Protein AF-A0A2V8RVW4-F1 (afdb_monomer_lite)

Foldseek 3Di:
DDDDDDDDDDDPPPPDDDDDDFAQDDLVNLVVDAAQKKWKKWWAAPPAIKIAIWHFHGDDDFKTKTFTQPDMDSDRPDCSNVRTDPVDIDMDGSVVSSVQSWQDDNRGMHTRDMD

Radius of gyration: 19.41 Å; chains: 1; bounding box: 56×48×48 Å

Structure (mmCIF, N/CA/C/O backbone):
data_AF-A0A2V8RVW4-F1
#
_entry.id   AF-A0A2V8RVW4-F1
#
loop_
_atom_site.group_PDB
_atom_site.id
_atom_site.type_symbol
_atom_site.label_atom_id
_atom_site.label_alt_id
_atom_site.label_comp_id
_atom_site.label_asym_id
_atom_site.label_entity_id
_atom_site.label_seq_id
_atom_site.pdbx_PDB_ins_code
_atom_site.Cartn_x
_atom_site.Cartn_y
_atom_site.Cartn_z
_atom_site.occupancy
_atom_site.B_iso_or_equiv
_atom_site.auth_seq_id
_atom_site.auth_comp_id
_atom_site.auth_asym_id
_atom_site.auth_atom_id
_atom_site.pdbx_PDB_model_num
ATOM 1 N N . MET A 1 1 ? -42.499 -38.442 -30.583 1.00 36.28 1 MET A N 1
ATOM 2 C CA . MET A 1 1 ? -41.194 -38.837 -31.158 1.00 36.28 1 MET A CA 1
ATOM 3 C C . MET A 1 1 ? -40.256 -37.651 -31.054 1.00 36.28 1 MET A C 1
ATOM 5 O O . MET A 1 1 ? -40.577 -36.583 -31.553 1.00 36.28 1 MET A O 1
ATOM 9 N N . SER A 1 2 ? -39.183 -37.835 -30.288 1.00 42.34 2 SER A N 1
ATOM 10 C CA . SER A 1 2 ? -38.279 -36.795 -29.797 1.00 42.34 2 SER A CA 1
ATOM 11 C C . SER A 1 2 ? -37.217 -36.456 -30.845 1.00 42.34 2 SER A C 1
ATOM 13 O O . SER A 1 2 ? -36.489 -37.349 -31.281 1.00 42.34 2 SER A O 1
ATOM 15 N N . TYR A 1 3 ? -37.132 -35.189 -31.260 1.00 41.59 3 TYR A N 1
ATOM 16 C CA . TYR A 1 3 ? -36.134 -34.712 -32.217 1.00 41.59 3 TYR A CA 1
ATOM 17 C C . TYR A 1 3 ? -35.095 -33.812 -31.536 1.00 41.59 3 TYR A C 1
ATOM 19 O O . TYR A 1 3 ? -35.365 -32.676 -31.175 1.00 41.59 3 TYR A O 1
ATOM 27 N N . LYS A 1 4 ? -33.885 -34.376 -31.468 1.00 42.53 4 LYS A N 1
ATOM 28 C CA . LYS A 1 4 ? -32.573 -33.751 -31.705 1.00 42.53 4 LYS A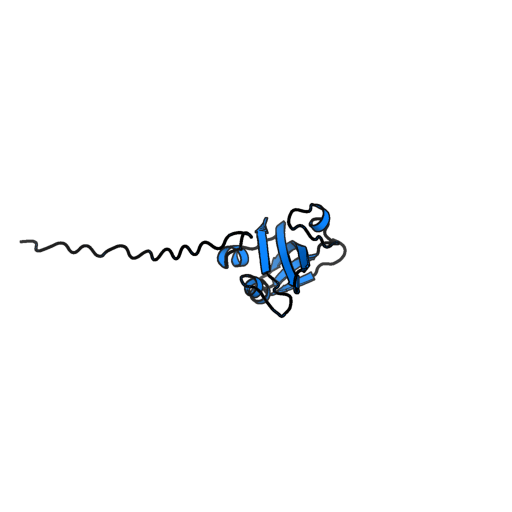 CA 1
ATOM 29 C C . LYS A 1 4 ? -32.021 -32.715 -30.707 1.00 42.53 4 LYS A C 1
ATOM 31 O O . LYS A 1 4 ? -32.326 -31.533 -30.711 1.00 42.53 4 LYS A O 1
ATOM 36 N N . ARG A 1 5 ? -31.046 -33.250 -29.965 1.00 52.84 5 ARG A N 1
ATOM 37 C CA . ARG A 1 5 ? -29.844 -32.660 -29.355 1.00 52.84 5 ARG A CA 1
ATOM 38 C C . ARG A 1 5 ? -29.229 -31.486 -30.144 1.00 52.84 5 ARG A C 1
ATOM 40 O O . ARG A 1 5 ? -28.851 -31.677 -31.294 1.00 52.84 5 ARG A O 1
ATOM 47 N N . TYR A 1 6 ? -28.979 -30.377 -29.447 1.00 51.78 6 TYR A N 1
ATOM 48 C CA . TYR A 1 6 ? -27.931 -29.378 -29.720 1.00 51.78 6 TYR A CA 1
ATOM 49 C C . TYR A 1 6 ? -27.451 -28.888 -28.337 1.00 51.78 6 TYR A C 1
ATOM 51 O O . TYR A 1 6 ? -28.177 -28.183 -27.651 1.00 51.78 6 TYR A O 1
ATOM 59 N N . PHE A 1 7 ? -26.438 -29.493 -27.707 1.00 49.06 7 PHE A N 1
ATOM 60 C CA . PHE A 1 7 ? -25.018 -29.122 -27.815 1.00 49.06 7 PHE A CA 1
ATOM 61 C C . PHE A 1 7 ? -24.814 -27.605 -27.967 1.00 49.06 7 PHE A C 1
ATOM 63 O O . PHE A 1 7 ? -24.500 -27.133 -29.055 1.00 49.06 7 PHE A O 1
ATOM 70 N N . LEU A 1 8 ? -25.023 -26.838 -26.889 1.00 46.28 8 LEU A N 1
ATOM 71 C CA . LEU A 1 8 ? -24.504 -25.472 -26.814 1.00 46.28 8 LEU A CA 1
ATOM 72 C C . LEU A 1 8 ? -23.161 -25.511 -26.087 1.00 46.28 8 LEU A C 1
ATOM 74 O O . LEU A 1 8 ? -23.073 -25.861 -24.911 1.00 46.28 8 LEU A O 1
ATOM 78 N N . LEU A 1 9 ? -22.125 -25.237 -26.873 1.00 50.25 9 LEU A N 1
ATOM 79 C CA . LEU A 1 9 ? -20.725 -25.253 -26.502 1.00 50.25 9 LEU A CA 1
ATOM 80 C C . LEU A 1 9 ? -20.41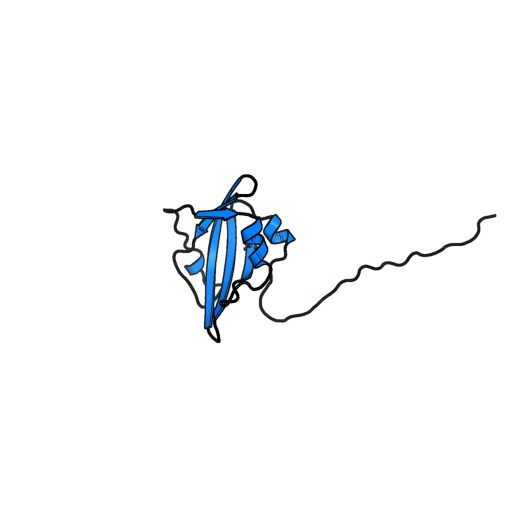5 -24.273 -25.366 1.00 50.25 9 LEU A C 1
ATOM 82 O O . LEU A 1 9 ? -20.816 -23.112 -25.391 1.00 50.25 9 LEU A O 1
ATOM 86 N N . PHE A 1 10 ? -19.593 -24.773 -24.445 1.00 46.16 10 PHE A N 1
ATOM 87 C CA . PHE A 1 10 ? -18.635 -24.023 -23.642 1.00 46.16 10 PHE A CA 1
ATOM 88 C C . PHE A 1 10 ? -17.992 -22.886 -24.449 1.00 46.16 10 PHE A C 1
ATOM 90 O O . PHE A 1 10 ? -17.323 -23.140 -25.450 1.00 46.16 10 PHE A O 1
ATOM 97 N N . LEU A 1 11 ? -18.118 -21.652 -23.965 1.00 47.22 11 LEU A N 1
ATOM 98 C CA . LEU A 1 11 ? -17.261 -20.546 -24.384 1.00 47.22 11 LEU A CA 1
ATOM 99 C C . LEU A 1 11 ? -16.686 -19.854 -23.144 1.00 47.22 11 LEU A C 1
ATOM 101 O O . LEU A 1 11 ? -16.955 -18.690 -22.862 1.00 47.22 11 LEU A O 1
ATOM 105 N N . THR A 1 12 ? -15.899 -20.600 -22.369 1.00 53.41 12 THR A N 1
ATOM 106 C CA . THR A 1 12 ? -15.008 -20.024 -21.360 1.00 53.41 12 THR A CA 1
ATOM 107 C C . THR A 1 12 ? -13.802 -19.465 -22.105 1.00 53.41 12 THR A C 1
ATOM 109 O O . THR A 1 12 ? -12.841 -20.177 -22.388 1.00 53.41 12 THR A O 1
ATOM 112 N N . ILE A 1 13 ? -13.874 -18.193 -22.495 1.00 52.00 13 ILE A N 1
ATOM 113 C CA . ILE A 1 13 ? -12.712 -17.462 -23.001 1.00 52.00 13 ILE A CA 1
ATOM 114 C C . ILE A 1 13 ? -11.798 -17.212 -21.799 1.00 52.00 13 ILE A C 1
ATOM 116 O O . ILE A 1 13 ? -11.948 -16.246 -21.056 1.00 52.00 13 ILE A O 1
ATOM 120 N N . VAL A 1 14 ? -10.878 -18.146 -21.575 1.00 46.66 14 VAL A N 1
ATOM 121 C CA . VAL A 1 14 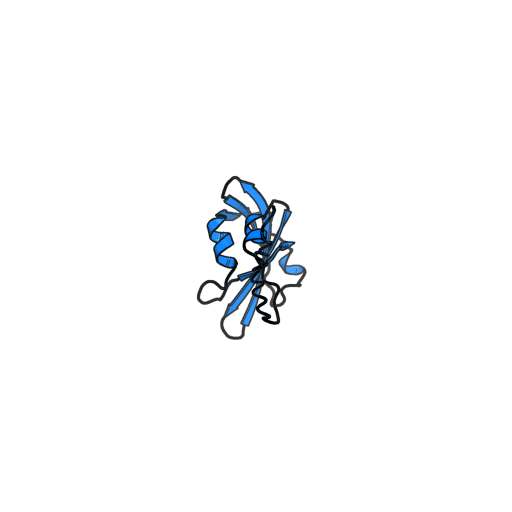? -9.736 -17.965 -20.685 1.00 46.66 14 VAL A CA 1
ATOM 122 C C . VAL A 1 14 ? -8.701 -17.173 -21.479 1.00 46.66 14 VAL A C 1
ATOM 124 O O . VAL A 1 14 ? -7.930 -17.735 -22.253 1.00 46.66 14 VAL A O 1
ATOM 127 N N . LEU A 1 15 ? -8.717 -15.848 -21.331 1.00 47.97 15 LEU A N 1
ATOM 128 C CA . LEU A 1 15 ? -7.608 -15.002 -21.767 1.00 47.97 15 LEU A CA 1
ATOM 129 C C . LEU A 1 15 ? -6.462 -15.186 -20.771 1.00 47.97 15 LEU A C 1
ATOM 131 O O . LEU A 1 15 ? -6.321 -14.437 -19.809 1.00 47.97 15 LEU A O 1
ATOM 135 N N . PHE A 1 16 ? -5.666 -16.228 -20.994 1.00 47.84 16 PHE A N 1
ATOM 136 C CA . PHE A 1 16 ? -4.344 -16.358 -20.398 1.00 47.84 16 PHE A CA 1
ATOM 137 C C . PHE A 1 16 ? -3.398 -15.462 -21.202 1.00 47.84 16 PHE A C 1
ATOM 139 O O . PHE A 1 16 ? -2.989 -15.804 -22.310 1.00 47.84 16 PHE A O 1
ATOM 146 N N . VAL A 1 17 ? -3.096 -14.281 -20.665 1.00 47.16 17 VAL A N 1
ATOM 147 C CA . VAL A 1 17 ? -1.961 -13.476 -21.122 1.00 47.16 17 VAL A CA 1
ATOM 148 C C . VAL A 1 17 ? -0.838 -13.715 -20.126 1.00 47.16 17 VAL A C 1
ATOM 150 O O . VAL A 1 17 ? -0.850 -13.187 -19.016 1.00 47.16 17 VAL A O 1
ATOM 153 N N . GLU A 1 18 ? 0.117 -14.551 -20.518 1.00 52.56 18 GLU A N 1
ATOM 154 C CA . GLU A 1 18 ? 1.392 -14.676 -19.825 1.00 52.56 18 GLU A CA 1
ATOM 155 C C . GLU A 1 18 ? 2.189 -13.380 -20.013 1.00 52.56 18 GLU A C 1
ATOM 157 O O . GLU A 1 18 ? 2.675 -13.075 -21.102 1.00 52.56 18 GLU A O 1
ATOM 162 N N . ALA A 1 19 ? 2.342 -12.617 -18.934 1.00 43.25 19 ALA A N 1
ATOM 163 C CA . ALA A 1 19 ? 3.408 -11.637 -18.804 1.00 43.25 19 ALA A CA 1
ATOM 164 C C . ALA A 1 19 ? 4.272 -12.056 -17.612 1.00 43.25 19 ALA A C 1
ATOM 166 O O . ALA A 1 19 ? 3.859 -11.975 -16.456 1.00 43.25 19 ALA A O 1
ATOM 167 N N . CYS A 1 20 ? 5.469 -12.553 -17.909 1.00 43.50 20 CYS A N 1
ATOM 168 C CA . CYS A 1 20 ? 6.486 -12.864 -16.917 1.00 43.50 20 CYS A CA 1
ATOM 169 C C . CYS A 1 20 ? 6.748 -11.663 -15.993 1.00 43.50 20 CYS A C 1
ATOM 171 O O . CYS A 1 20 ? 7.082 -10.573 -16.457 1.00 43.50 20 CYS A O 1
ATOM 173 N N . GLY A 1 21 ? 6.707 -11.922 -14.684 1.00 44.91 21 GLY A N 1
ATOM 174 C CA . GLY A 1 21 ? 7.587 -11.258 -13.725 1.00 44.91 21 GLY A CA 1
ATOM 175 C C . GLY A 1 21 ? 7.025 -10.036 -13.012 1.00 44.91 21 GLY A C 1
ATOM 176 O O . GLY A 1 21 ? 7.607 -8.963 -13.116 1.00 44.91 21 GLY A O 1
ATOM 177 N N . ILE A 1 22 ? 5.918 -10.212 -12.289 1.00 54.25 22 ILE A N 1
ATOM 178 C CA . ILE A 1 22 ? 5.577 -9.638 -10.970 1.00 54.25 22 ILE A CA 1
ATOM 179 C C . ILE A 1 22 ? 4.122 -10.039 -10.737 1.00 54.25 22 ILE A C 1
ATOM 181 O O . ILE A 1 22 ? 3.280 -9.728 -11.578 1.00 54.25 22 ILE A O 1
ATOM 185 N N . ASN A 1 23 ? 3.833 -10.778 -9.656 1.00 60.75 23 ASN A N 1
ATOM 186 C CA . ASN A 1 23 ? 2.451 -11.148 -9.336 1.00 60.75 23 ASN A CA 1
ATOM 187 C C . ASN A 1 23 ? 1.611 -9.868 -9.389 1.00 60.75 23 ASN A C 1
ATOM 189 O O . ASN A 1 23 ? 1.977 -8.849 -8.806 1.00 60.75 23 ASN A O 1
ATOM 193 N N . SER A 1 24 ? 0.554 -9.881 -10.185 1.00 69.56 24 SER A N 1
ATOM 194 C CA . SER A 1 24 ? -0.385 -8.774 -10.241 1.00 69.56 24 SER A CA 1
ATOM 195 C C . SER A 1 24 ? -1.625 -9.183 -9.486 1.00 69.56 24 SER A C 1
ATOM 197 O O . SER A 1 24 ? -2.214 -10.214 -9.804 1.00 69.56 24 SER A O 1
ATOM 199 N N . VAL A 1 25 ? -2.010 -8.365 -8.518 1.00 86.25 25 VAL A N 1
ATOM 200 C CA . VAL A 1 25 ? -3.242 -8.555 -7.761 1.00 86.25 25 VAL A CA 1
ATOM 201 C C . VAL A 1 25 ? -4.431 -8.257 -8.670 1.00 86.25 25 VAL A C 1
ATOM 203 O O . VAL A 1 25 ? -4.430 -7.264 -9.401 1.00 86.25 25 VAL A O 1
ATOM 206 N N . THR A 1 26 ? -5.431 -9.128 -8.646 1.00 88.75 26 THR A N 1
ATOM 207 C CA . THR A 1 26 ? -6.677 -8.968 -9.400 1.00 88.75 26 THR A CA 1
ATOM 208 C C . THR A 1 26 ? -7.596 -7.934 -8.748 1.00 88.75 26 THR A C 1
ATOM 210 O O . THR A 1 26 ? -7.550 -7.712 -7.536 1.00 88.75 26 THR A O 1
ATOM 213 N N . LYS A 1 27 ? -8.516 -7.346 -9.523 1.00 89.00 27 LYS A N 1
ATOM 214 C CA . LYS A 1 27 ? -9.590 -6.510 -8.966 1.00 89.00 27 LYS A CA 1
ATOM 215 C C . LYS A 1 27 ? -10.343 -7.178 -7.813 1.00 89.00 27 LYS A C 1
ATOM 217 O O . LYS A 1 27 ? -10.590 -6.532 -6.802 1.00 89.00 27 LYS A O 1
ATOM 222 N N . ALA A 1 28 ? -10.677 -8.462 -7.950 1.00 88.62 28 ALA A N 1
ATOM 223 C CA . ALA A 1 28 ? -11.418 -9.206 -6.932 1.00 88.62 28 ALA A CA 1
ATOM 224 C C . ALA A 1 28 ? -10.640 -9.301 -5.609 1.00 88.62 28 ALA A C 1
ATOM 226 O O . ALA A 1 28 ? -11.220 -9.151 -4.535 1.00 88.62 28 ALA A O 1
ATOM 227 N N . GLU A 1 29 ? -9.321 -9.495 -5.675 1.00 91.88 29 GLU A N 1
ATOM 228 C CA . GLU A 1 29 ? -8.464 -9.491 -4.488 1.00 91.88 29 GLU A CA 1
ATOM 229 C C . GLU A 1 29 ? -8.427 -8.105 -3.827 1.00 91.88 29 GLU A C 1
ATOM 231 O O . GLU A 1 29 ? -8.577 -8.017 -2.607 1.00 91.88 29 GLU A O 1
ATOM 236 N N . LEU A 1 30 ? -8.335 -7.023 -4.611 1.00 91.69 30 LEU A N 1
ATOM 237 C CA . LEU A 1 30 ? -8.402 -5.646 -4.097 1.00 91.69 30 LEU A CA 1
ATOM 238 C C . LEU A 1 30 ? -9.759 -5.326 -3.452 1.00 91.69 30 LEU A C 1
ATOM 240 O O . LEU A 1 30 ? -9.813 -4.681 -2.407 1.00 91.69 30 LEU A O 1
ATOM 244 N N . GLU A 1 31 ? -10.861 -5.789 -4.045 1.00 92.62 31 GLU A N 1
ATOM 245 C CA . GLU A 1 31 ? -12.211 -5.640 -3.484 1.00 92.62 31 GLU A CA 1
ATOM 246 C C . GLU A 1 31 ? -12.387 -6.428 -2.177 1.00 92.62 31 GLU A C 1
ATOM 248 O O . GLU A 1 31 ? -13.160 -6.018 -1.308 1.00 92.62 31 GLU A O 1
ATOM 253 N N . SER A 1 32 ? -11.647 -7.530 -2.017 1.00 94.38 32 SER A N 1
ATOM 254 C CA . SER A 1 32 ? -11.691 -8.402 -0.838 1.00 94.38 32 SER A CA 1
ATOM 255 C C . SER A 1 32 ? -10.799 -7.957 0.330 1.00 94.38 32 SER A C 1
ATOM 257 O O . SER A 1 32 ? -10.784 -8.622 1.370 1.00 94.38 32 SER A O 1
ATOM 259 N N . VAL A 1 33 ? -10.074 -6.840 0.180 1.00 95.12 33 VAL A N 1
ATOM 260 C CA . VAL A 1 33 ? -9.181 -6.298 1.212 1.00 95.12 33 VAL A CA 1
ATOM 261 C C . VAL A 1 33 ? -9.918 -6.098 2.534 1.00 95.12 33 VAL A C 1
ATOM 263 O O . VAL A 1 33 ? -10.992 -5.494 2.603 1.00 95.12 33 VAL A O 1
ATOM 266 N N . LYS A 1 34 ? -9.295 -6.577 3.611 1.00 96.38 34 LYS A N 1
ATOM 267 C CA . LYS A 1 34 ? -9.833 -6.549 4.972 1.00 96.38 34 LYS A CA 1
ATOM 268 C C . LYS A 1 34 ? -8.759 -6.201 5.999 1.00 96.38 34 LYS A C 1
ATOM 270 O O . LYS A 1 34 ? -7.564 -6.192 5.711 1.00 96.38 34 LYS A O 1
ATOM 275 N N . ALA A 1 35 ? -9.207 -5.927 7.222 1.00 96.94 35 ALA A N 1
ATOM 276 C CA . ALA A 1 35 ? -8.330 -5.724 8.370 1.00 96.94 35 ALA A CA 1
ATOM 277 C C . ALA A 1 35 ? -7.327 -6.879 8.518 1.00 96.94 35 ALA A C 1
ATOM 279 O O . ALA A 1 35 ? -7.689 -8.050 8.385 1.00 96.94 35 ALA A O 1
ATOM 280 N N . GLY A 1 36 ? -6.076 -6.536 8.808 1.00 96.00 36 GLY A N 1
ATOM 281 C CA . GLY A 1 36 ? -4.966 -7.475 8.922 1.00 96.00 36 GLY A CA 1
ATOM 282 C C . GLY A 1 36 ? -4.185 -7.685 7.628 1.00 96.00 36 GLY A C 1
ATOM 283 O O . GLY A 1 36 ? -3.032 -8.100 7.727 1.00 96.00 36 GLY A O 1
ATOM 284 N N . ASN A 1 37 ? -4.749 -7.359 6.457 1.00 96.94 37 ASN A N 1
ATOM 285 C CA . ASN A 1 37 ? -4.014 -7.513 5.205 1.00 96.94 37 ASN A CA 1
ATOM 286 C C . ASN A 1 37 ? -2.800 -6.587 5.121 1.00 96.94 37 ASN A C 1
ATOM 288 O O . ASN A 1 37 ? -2.829 -5.461 5.624 1.00 96.94 37 ASN A O 1
ATOM 292 N N . VAL A 1 38 ? -1.762 -7.043 4.423 1.00 95.88 38 VAL A N 1
ATOM 293 C CA . VAL A 1 38 ? -0.608 -6.221 4.041 1.00 95.88 38 VAL A CA 1
ATOM 294 C C . VAL A 1 38 ? -0.582 -6.068 2.527 1.00 95.88 38 VAL A C 1
ATOM 296 O O . VAL A 1 38 ? -0.473 -7.049 1.799 1.00 95.88 38 VAL A O 1
ATOM 299 N N . ILE A 1 39 ? -0.662 -4.829 2.052 1.00 94.75 39 ILE A N 1
ATOM 300 C CA . ILE A 1 39 ? -0.674 -4.490 0.629 1.00 94.75 39 ILE A CA 1
ATOM 301 C C . ILE A 1 39 ? 0.712 -4.006 0.230 1.00 94.75 39 ILE A C 1
ATOM 303 O O . ILE A 1 39 ? 1.172 -2.997 0.751 1.00 94.75 39 ILE A O 1
ATOM 307 N N . THR A 1 40 ? 1.364 -4.688 -0.712 1.00 94.06 40 THR A N 1
ATOM 308 C CA . THR A 1 40 ? 2.671 -4.272 -1.240 1.00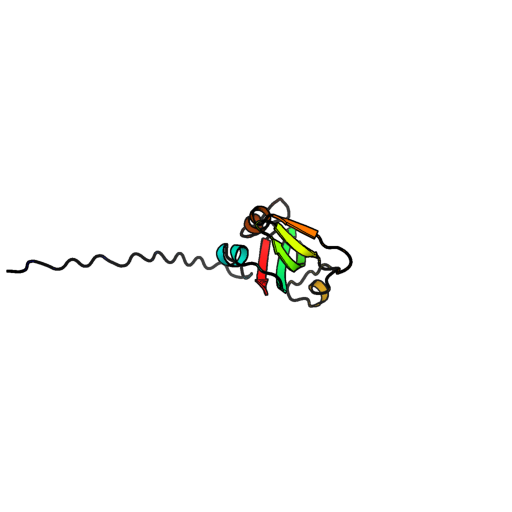 94.06 40 THR A CA 1
ATOM 309 C C . THR A 1 40 ? 2.516 -3.546 -2.569 1.00 94.06 40 THR A C 1
ATOM 311 O O . THR A 1 40 ? 1.932 -4.070 -3.522 1.00 94.06 40 THR A O 1
ATOM 314 N N . TYR A 1 41 ? 3.104 -2.358 -2.651 1.00 92.00 41 TYR A N 1
ATOM 315 C CA . TYR A 1 41 ? 3.149 -1.531 -3.848 1.00 92.00 41 TYR A CA 1
ATOM 316 C C . TYR A 1 41 ? 4.522 -1.591 -4.489 1.00 92.00 41 TYR A C 1
ATOM 318 O O . TYR A 1 41 ? 5.542 -1.627 -3.805 1.00 92.00 41 TYR A O 1
ATOM 326 N N . ARG A 1 42 ? 4.529 -1.488 -5.812 1.00 91.75 42 ARG A N 1
ATOM 327 C CA . ARG A 1 42 ? 5.713 -1.263 -6.627 1.00 91.75 42 ARG A CA 1
ATOM 328 C C . ARG A 1 42 ? 5.582 0.072 -7.344 1.00 91.75 42 ARG A C 1
ATOM 330 O O 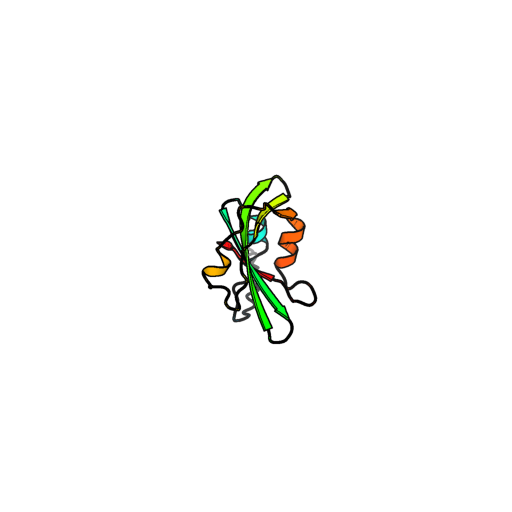. ARG A 1 42 ? 4.554 0.341 -7.964 1.00 91.75 42 ARG A O 1
ATOM 337 N N . TYR A 1 43 ? 6.643 0.860 -7.297 1.00 91.19 43 TYR A N 1
ATOM 338 C CA . TYR A 1 43 ? 6.794 2.138 -7.980 1.00 91.19 43 TYR A CA 1
ATOM 339 C C . TYR A 1 43 ? 7.969 2.028 -8.937 1.00 91.19 43 TYR A C 1
ATOM 341 O O . TYR A 1 43 ? 9.033 1.557 -8.538 1.00 91.19 43 TYR A O 1
ATOM 349 N N . ARG A 1 44 ? 7.795 2.459 -10.186 1.00 90.19 44 ARG A N 1
ATOM 350 C CA . ARG A 1 44 ? 8.848 2.397 -11.199 1.00 90.19 44 ARG A CA 1
ATOM 351 C C . ARG A 1 44 ? 8.968 3.731 -11.918 1.00 90.19 44 ARG A C 1
ATOM 353 O O . ARG A 1 44 ? 8.044 4.154 -12.606 1.00 90.19 44 ARG A O 1
ATOM 360 N N . LYS A 1 45 ? 10.142 4.351 -11.815 1.00 89.94 45 LYS A N 1
ATOM 361 C CA . LYS A 1 45 ? 10.466 5.618 -12.480 1.00 89.94 45 LYS A CA 1
ATOM 362 C C . LYS A 1 45 ? 11.760 5.453 -13.271 1.00 89.94 45 LYS A C 1
ATOM 364 O O . LYS A 1 45 ? 12.840 5.345 -12.688 1.00 89.94 45 LYS A O 1
ATOM 369 N N . GLY A 1 46 ? 11.650 5.421 -14.599 1.00 87.94 46 GLY A N 1
ATOM 370 C CA . GLY A 1 46 ? 12.769 5.046 -15.470 1.00 87.94 46 GLY A CA 1
ATOM 371 C C . GLY A 1 46 ? 13.277 3.639 -15.133 1.00 87.94 46 GLY A C 1
ATOM 372 O O . GLY A 1 46 ? 12.476 2.712 -15.024 1.00 87.94 46 GLY A O 1
ATOM 373 N N . ASP A 1 47 ? 14.585 3.509 -14.907 1.00 87.75 47 ASP A N 1
ATOM 374 C CA . ASP A 1 47 ? 15.251 2.241 -14.560 1.00 87.75 47 ASP A CA 1
ATOM 375 C C . ASP A 1 47 ? 15.250 1.927 -13.055 1.00 87.75 47 ASP A C 1
ATOM 377 O O . ASP A 1 47 ? 15.835 0.935 -12.618 1.00 87.75 47 ASP A O 1
ATOM 381 N N . LYS A 1 48 ? 14.634 2.785 -12.234 1.00 89.81 48 LYS A N 1
ATOM 382 C CA . LYS A 1 48 ? 14.578 2.607 -10.781 1.00 89.81 48 LYS A CA 1
ATOM 383 C C . LYS A 1 48 ? 13.238 2.037 -10.349 1.00 89.81 48 LYS A C 1
ATOM 385 O O . LYS A 1 48 ? 12.187 2.413 -10.874 1.00 89.81 48 LYS A O 1
ATOM 390 N N . GLU A 1 49 ? 13.294 1.165 -9.351 1.00 91.81 49 GLU A N 1
ATOM 391 C CA . GLU A 1 49 ? 12.134 0.502 -8.773 1.00 91.81 49 GLU A CA 1
ATOM 392 C C . GLU A 1 49 ? 12.201 0.531 -7.244 1.00 91.81 49 GLU A C 1
ATOM 394 O O . GLU A 1 49 ? 13.253 0.270 -6.655 1.00 91.81 49 GLU A O 1
ATOM 399 N N . TRP A 1 50 ? 11.067 0.848 -6.622 1.00 93.31 50 TRP A N 1
ATOM 400 C CA . TRP A 1 50 ? 10.897 0.909 -5.174 1.00 93.31 50 TRP A CA 1
ATOM 401 C C . TRP A 1 50 ? 9.630 0.188 -4.745 1.00 93.31 50 TRP A C 1
ATOM 403 O O . TRP A 1 50 ? 8.656 0.086 -5.494 1.00 93.31 50 TRP A O 1
ATOM 413 N N . PHE A 1 51 ? 9.641 -0.270 -3.503 1.00 93.31 51 PHE A N 1
ATOM 414 C CA . PHE A 1 51 ? 8.577 -1.023 -2.881 1.00 93.31 51 PHE A CA 1
ATOM 415 C C . PHE A 1 51 ? 8.259 -0.454 -1.505 1.00 93.31 51 PHE A C 1
ATOM 417 O O . PHE A 1 51 ? 9.158 -0.089 -0.746 1.00 93.31 51 PHE A O 1
ATOM 424 N N . TYR A 1 52 ? 6.966 -0.425 -1.206 1.00 93.31 52 TYR A N 1
ATOM 425 C CA . TYR A 1 52 ? 6.389 0.019 0.061 1.00 93.31 52 TYR A CA 1
ATOM 426 C C . TYR A 1 52 ? 5.262 -0.935 0.425 1.00 93.31 52 TYR A C 1
ATOM 428 O O . TYR A 1 52 ? 4.708 -1.589 -0.465 1.00 93.31 52 TYR A O 1
ATOM 436 N N . ALA A 1 53 ? 4.880 -0.979 1.697 1.00 95.12 53 ALA A N 1
ATOM 437 C CA . ALA A 1 53 ? 3.710 -1.740 2.103 1.00 95.12 53 ALA A CA 1
ATOM 438 C C . ALA A 1 53 ? 2.810 -0.969 3.067 1.00 95.12 53 ALA A C 1
ATOM 440 O O . ALA A 1 53 ? 3.281 -0.195 3.894 1.00 95.12 53 ALA A O 1
ATOM 441 N N . ASP A 1 54 ? 1.514 -1.244 2.987 1.00 96.38 54 ASP A N 1
ATOM 442 C CA . ASP A 1 54 ? 0.502 -0.712 3.893 1.00 96.38 54 ASP A CA 1
ATOM 443 C C . ASP A 1 54 ? -0.146 -1.865 4.656 1.00 96.38 54 ASP A C 1
ATOM 445 O O . ASP A 1 54 ? -0.620 -2.827 4.049 1.00 96.38 54 ASP A O 1
ATOM 449 N N . LYS A 1 55 ? -0.211 -1.766 5.985 1.00 97.38 55 LYS A N 1
ATOM 450 C CA . LYS A 1 55 ? -0.979 -2.701 6.810 1.00 97.38 55 LYS A CA 1
ATOM 451 C C . LYS A 1 55 ? -2.375 -2.159 7.040 1.00 97.38 55 LYS A C 1
ATOM 453 O O . LYS A 1 55 ? -2.538 -1.124 7.681 1.00 97.38 55 LYS A O 1
ATOM 458 N N . ILE A 1 56 ? -3.380 -2.887 6.580 1.00 97.81 56 ILE A N 1
ATOM 459 C CA . ILE A 1 56 ? -4.779 -2.521 6.759 1.00 97.81 56 ILE A CA 1
ATOM 460 C C . ILE A 1 56 ? -5.185 -2.766 8.209 1.00 97.81 56 ILE A C 1
ATOM 462 O O . ILE A 1 56 ? -5.112 -3.884 8.718 1.00 97.81 56 ILE A O 1
ATOM 466 N N . VAL A 1 57 ? -5.633 -1.709 8.876 1.00 97.56 57 VAL A N 1
ATOM 467 C CA . VAL A 1 57 ? -6.061 -1.735 10.278 1.00 97.56 57 VAL A CA 1
ATOM 468 C C . VAL A 1 57 ? -7.545 -2.061 10.368 1.00 97.56 57 VAL A C 1
ATOM 470 O O . VAL A 1 57 ? -7.947 -2.919 11.151 1.00 97.56 57 VAL A O 1
ATOM 473 N N . ARG A 1 58 ? -8.364 -1.407 9.540 1.00 97.50 58 ARG A N 1
ATOM 474 C CA . ARG A 1 58 ? -9.821 -1.588 9.492 1.00 97.50 58 ARG A CA 1
ATOM 475 C C . ARG A 1 58 ? -10.391 -1.105 8.163 1.00 97.50 58 ARG A C 1
ATOM 477 O O . ARG A 1 58 ? -9.774 -0.312 7.455 1.00 97.50 58 ARG A O 1
ATOM 484 N N . VAL A 1 59 ? -11.587 -1.584 7.836 1.00 97.06 59 VAL A N 1
ATOM 485 C CA . VAL A 1 59 ? -12.343 -1.175 6.647 1.00 97.06 59 VAL A CA 1
ATOM 486 C C . VAL A 1 59 ? -13.748 -0.793 7.091 1.00 97.06 59 VAL A C 1
ATOM 488 O O . VAL A 1 59 ? -14.442 -1.606 7.696 1.00 97.06 59 VAL A O 1
ATOM 491 N N . GLU A 1 60 ? -14.167 0.432 6.784 1.00 97.12 60 GLU A N 1
ATOM 492 C CA . GLU A 1 60 ? -15.492 0.957 7.123 1.00 97.12 60 GLU A CA 1
ATOM 493 C C . GLU A 1 60 ? -16.182 1.486 5.870 1.00 97.12 60 GLU A C 1
ATOM 495 O O . GLU A 1 60 ? -15.784 2.504 5.294 1.00 97.12 60 GLU A O 1
ATOM 500 N N . GLY A 1 61 ? -17.218 0.768 5.430 1.00 95.00 61 GLY A N 1
ATOM 501 C CA . GLY A 1 61 ? -17.893 1.045 4.164 1.00 95.00 61 GLY A CA 1
ATOM 502 C C . GLY A 1 61 ? -16.897 1.049 3.002 1.00 95.00 61 GLY A C 1
ATOM 503 O O . GLY A 1 61 ? -16.270 0.027 2.704 1.00 95.00 61 GLY A O 1
ATOM 504 N N . ASP A 1 62 ? -16.732 2.219 2.386 1.00 96.19 62 ASP A N 1
ATOM 505 C CA . ASP A 1 62 ? -15.818 2.449 1.262 1.00 96.19 62 ASP A CA 1
ATOM 506 C C . ASP A 1 62 ? -14.471 3.054 1.664 1.00 96.19 62 ASP A C 1
ATOM 508 O O . ASP A 1 62 ? -13.693 3.454 0.798 1.00 96.19 62 ASP A O 1
ATOM 512 N N . THR A 1 63 ? -14.180 3.147 2.961 1.00 97.38 63 THR A N 1
ATOM 513 C CA . THR A 1 63 ? -12.925 3.706 3.472 1.00 97.38 63 THR A CA 1
ATOM 514 C C . THR A 1 63 ? -12.053 2.598 4.050 1.00 97.38 63 THR A C 1
ATOM 516 O O . THR A 1 63 ? -12.506 1.790 4.859 1.00 97.38 63 THR A O 1
ATOM 519 N N . ILE A 1 64 ? -10.795 2.563 3.624 1.00 97.75 64 ILE A N 1
ATOM 520 C CA . ILE A 1 64 ? -9.762 1.649 4.104 1.00 97.75 64 ILE A CA 1
ATOM 521 C C . ILE A 1 64 ? -8.811 2.459 4.975 1.00 97.75 64 ILE A C 1
ATOM 523 O O . ILE A 1 64 ? -8.288 3.474 4.517 1.00 97.75 64 ILE A O 1
ATOM 527 N N . TYR A 1 65 ? -8.580 1.999 6.199 1.00 97.94 65 TYR A N 1
ATOM 528 C CA . TYR A 1 65 ? -7.642 2.601 7.139 1.00 97.94 65 TYR A CA 1
ATOM 529 C C . TYR A 1 65 ? -6.407 1.725 7.272 1.00 97.94 65 TYR A C 1
ATOM 531 O O . TYR A 1 65 ? -6.522 0.499 7.374 1.00 97.94 65 TYR A O 1
ATOM 539 N N . TYR A 1 66 ? -5.229 2.338 7.264 1.00 98.00 66 TYR A N 1
ATOM 540 C CA . TYR A 1 66 ? -3.969 1.612 7.200 1.00 98.00 66 TYR A CA 1
ATOM 541 C C . TYR A 1 66 ? -2.821 2.339 7.903 1.00 98.00 66 TYR A C 1
ATOM 543 O O . TYR A 1 66 ? -2.831 3.559 8.058 1.00 98.00 66 TYR A O 1
ATOM 551 N N . ASN A 1 67 ? -1.809 1.570 8.298 1.00 97.81 67 ASN A N 1
ATOM 552 C CA . ASN A 1 67 ? -0.507 2.079 8.713 1.00 97.81 67 ASN A CA 1
ATOM 553 C C . ASN A 1 67 ? 0.489 1.861 7.571 1.00 97.81 67 ASN A C 1
ATOM 555 O O . ASN A 1 67 ? 0.676 0.727 7.123 1.00 97.81 67 ASN A O 1
ATOM 559 N N . ALA A 1 68 ? 1.135 2.930 7.114 1.00 96.38 68 ALA A N 1
ATOM 560 C CA . ALA A 1 68 ? 2.160 2.841 6.079 1.00 96.38 68 ALA A CA 1
ATOM 561 C C . ALA A 1 68 ? 3.474 2.274 6.636 1.00 96.38 68 ALA A C 1
ATOM 563 O O . ALA A 1 68 ? 3.782 2.405 7.825 1.00 96.38 68 ALA A O 1
ATOM 564 N N . SER A 1 69 ? 4.273 1.662 5.768 1.00 95.38 69 SER A N 1
ATOM 565 C CA . SER A 1 69 ? 5.639 1.245 6.076 1.00 95.38 69 SER A CA 1
ATOM 566 C C . SER A 1 69 ? 6.521 2.440 6.444 1.00 95.38 69 SER A C 1
ATOM 568 O O . SER A 1 69 ? 6.492 3.469 5.771 1.00 95.38 69 SER A O 1
ATOM 570 N N . LYS A 1 70 ? 7.387 2.278 7.447 1.00 94.12 70 LYS A N 1
ATOM 571 C CA . LYS A 1 70 ? 8.393 3.274 7.860 1.00 94.12 70 LYS A CA 1
ATOM 572 C C . LYS A 1 70 ? 9.559 3.406 6.885 1.00 94.12 70 LYS A C 1
ATOM 574 O O . LYS A 1 70 ? 10.389 4.298 7.030 1.00 94.12 70 LYS A O 1
ATOM 579 N N . SER A 1 71 ? 9.700 2.466 5.960 1.00 91.56 71 SER A N 1
ATOM 580 C CA . SER A 1 71 ? 10.859 2.355 5.082 1.00 91.56 71 SER A CA 1
ATOM 581 C C . SER A 1 71 ? 10.448 1.925 3.685 1.00 91.56 71 SER A C 1
ATOM 583 O O . SER A 1 71 ? 9.454 1.226 3.504 1.00 91.56 71 SER A O 1
ATOM 585 N N . GLU A 1 72 ? 11.262 2.320 2.714 1.00 91.00 72 GLU A N 1
ATOM 586 C CA . GLU A 1 72 ? 11.202 1.847 1.335 1.00 91.00 72 GLU A CA 1
ATOM 587 C C . GLU A 1 72 ? 12.280 0.791 1.081 1.00 91.00 72 GLU A C 1
ATOM 589 O O . GLU A 1 72 ? 13.306 0.744 1.768 1.00 91.00 72 GLU A O 1
ATOM 594 N N . SER A 1 73 ? 12.077 -0.047 0.068 1.00 91.75 73 SER A N 1
ATOM 595 C CA . SER A 1 73 ? 13.109 -0.971 -0.406 1.00 91.75 73 SER A CA 1
ATOM 596 C C . SER A 1 73 ? 13.148 -1.031 -1.924 1.00 91.75 73 SER A C 1
ATOM 598 O O . SER A 1 73 ? 12.164 -0.755 -2.594 1.00 91.75 73 SER A O 1
ATOM 600 N N . THR A 1 74 ? 14.281 -1.448 -2.482 1.00 90.12 74 THR A N 1
ATOM 601 C CA . THR A 1 74 ? 14.416 -1.809 -3.901 1.00 90.12 74 THR A CA 1
ATOM 602 C C . THR A 1 74 ? 14.092 -3.284 -4.157 1.00 90.12 74 THR A C 1
ATOM 604 O O . THR A 1 74 ? 14.261 -3.779 -5.268 1.00 90.12 74 THR A O 1
ATOM 607 N N . LYS A 1 75 ? 13.631 -4.011 -3.128 1.00 84.69 75 LYS A N 1
ATOM 608 C CA . LYS A 1 75 ? 13.182 -5.405 -3.208 1.00 84.69 75 LYS A CA 1
ATOM 609 C C . LYS A 1 75 ? 11.811 -5.538 -2.551 1.00 84.69 75 LYS A C 1
ATOM 611 O O . LYS A 1 75 ? 11.677 -5.269 -1.362 1.00 84.69 75 LYS A O 1
ATOM 616 N N . GLY A 1 76 ? 10.812 -6.024 -3.285 1.00 77.75 76 GLY A N 1
ATOM 617 C CA . GLY A 1 76 ? 9.460 -6.185 -2.736 1.00 77.75 76 GLY A CA 1
ATOM 618 C C . GLY A 1 76 ? 9.376 -7.155 -1.557 1.00 77.75 76 GLY A C 1
ATOM 619 O O . GLY A 1 76 ? 8.522 -6.998 -0.697 1.00 77.75 76 GLY A O 1
ATOM 620 N N . THR A 1 77 ? 10.242 -8.168 -1.500 1.00 80.75 77 THR A N 1
ATOM 621 C CA . THR A 1 77 ? 10.227 -9.196 -0.443 1.00 80.75 77 THR A CA 1
ATOM 622 C C . THR A 1 77 ? 11.028 -8.799 0.798 1.00 80.75 77 THR A C 1
ATOM 624 O O . THR A 1 77 ? 11.306 -9.639 1.652 1.00 80.75 77 THR A O 1
ATOM 627 N N . ASP A 1 78 ? 11.496 -7.554 0.873 1.00 85.38 78 ASP A N 1
ATOM 628 C CA . ASP A 1 78 ? 12.291 -7.073 1.995 1.00 85.38 78 ASP A CA 1
ATOM 629 C C . ASP A 1 78 ? 11.434 -6.997 3.263 1.00 85.38 78 ASP A C 1
ATOM 631 O O . ASP A 1 78 ? 10.392 -6.353 3.286 1.00 85.38 78 ASP A O 1
ATOM 635 N N . ALA A 1 79 ? 11.863 -7.632 4.351 1.00 85.94 79 ALA A N 1
ATOM 636 C CA . ALA A 1 79 ? 11.096 -7.607 5.594 1.00 85.94 79 ALA A CA 1
ATOM 637 C C . ALA A 1 79 ? 10.960 -6.187 6.177 1.00 85.94 79 ALA A C 1
ATOM 639 O O . ALA A 1 79 ? 9.987 -5.906 6.873 1.00 85.94 79 ALA A O 1
ATOM 640 N N . ARG A 1 80 ? 11.888 -5.273 5.855 1.00 85.50 80 ARG A N 1
ATOM 641 C CA . ARG A 1 80 ? 11.901 -3.899 6.385 1.00 85.50 80 ARG A CA 1
ATOM 642 C C . ARG A 1 80 ? 10.707 -3.066 5.929 1.00 85.50 80 ARG A C 1
ATOM 644 O O . ARG A 1 80 ? 10.271 -2.187 6.664 1.00 85.50 80 ARG A O 1
ATOM 651 N N . ILE A 1 81 ? 10.126 -3.359 4.759 1.00 89.12 81 ILE A N 1
ATOM 652 C CA . ILE A 1 81 ? 8.906 -2.659 4.321 1.00 89.12 81 ILE A CA 1
ATOM 653 C C . ILE A 1 81 ? 7.669 -3.102 5.118 1.00 89.12 81 ILE A C 1
ATOM 655 O O . ILE A 1 81 ? 6.618 -2.492 4.987 1.00 89.12 81 ILE A O 1
ATOM 659 N N . LYS A 1 82 ? 7.777 -4.124 5.980 1.00 90.19 82 LYS A N 1
ATOM 660 C CA . LYS A 1 82 ? 6.699 -4.580 6.875 1.00 90.19 82 LYS A CA 1
ATOM 661 C C . LYS A 1 82 ? 6.813 -4.011 8.294 1.00 90.19 82 LYS A C 1
ATOM 663 O O . LYS A 1 82 ? 6.087 -4.427 9.196 1.00 90.19 82 LYS A O 1
ATOM 668 N N . GLU A 1 83 ? 7.709 -3.051 8.510 1.00 93.94 83 GLU A N 1
ATOM 669 C CA . GLU A 1 83 ? 7.737 -2.249 9.730 1.00 93.94 83 GLU A CA 1
ATOM 670 C C . GLU A 1 83 ? 6.785 -1.061 9.574 1.00 93.94 83 GLU A C 1
ATOM 672 O O . GLU A 1 83 ? 7.110 -0.074 8.919 1.00 93.94 83 GLU A O 1
ATOM 677 N N . PHE A 1 84 ? 5.590 -1.154 10.156 1.00 96.06 84 PHE A N 1
ATOM 678 C CA . PHE A 1 84 ? 4.539 -0.149 9.972 1.00 96.06 84 PHE A CA 1
ATOM 679 C C . PHE A 1 84 ? 4.590 0.959 11.029 1.00 96.06 84 PHE A C 1
ATOM 681 O O . PHE A 1 84 ? 4.875 0.709 12.206 1.00 96.06 84 PHE A O 1
ATOM 688 N N . ASP A 1 85 ? 4.296 2.195 10.624 1.00 94.69 85 ASP A N 1
ATOM 689 C CA . ASP A 1 85 ? 4.114 3.316 11.542 1.00 94.69 85 ASP A CA 1
ATOM 690 C C . ASP A 1 85 ? 2.738 3.247 12.213 1.00 94.69 85 ASP A C 1
ATOM 692 O O . ASP A 1 85 ? 1.730 3.682 11.667 1.00 94.69 85 ASP A O 1
ATOM 696 N N . THR A 1 86 ? 2.699 2.704 13.428 1.00 94.50 86 THR A N 1
ATOM 697 C CA . THR A 1 86 ? 1.474 2.602 14.230 1.00 94.50 86 THR A CA 1
ATOM 698 C C . THR A 1 86 ? 1.114 3.901 14.953 1.00 94.50 86 THR A C 1
ATOM 700 O O . THR A 1 86 ? 0.117 3.928 15.669 1.00 94.50 86 THR A O 1
ATOM 703 N N . THR A 1 87 ? 1.922 4.961 14.831 1.00 95.25 87 THR A N 1
ATOM 704 C CA . THR A 1 87 ? 1.616 6.270 15.436 1.00 95.25 87 THR A CA 1
ATOM 705 C C . THR A 1 87 ? 0.642 7.083 14.586 1.00 95.25 87 THR A C 1
ATOM 707 O O . THR A 1 87 ? 0.023 8.019 15.090 1.00 95.25 87 THR A O 1
ATOM 710 N N . GLN A 1 88 ? 0.477 6.706 13.315 1.00 92.88 88 GLN A N 1
ATOM 711 C CA . GLN A 1 88 ? -0.376 7.387 12.351 1.00 92.88 88 GLN A CA 1
ATOM 712 C C . GLN A 1 88 ? -1.298 6.387 11.656 1.00 92.88 88 GLN A C 1
ATOM 714 O O . GLN A 1 88 ? -0.845 5.391 11.096 1.00 92.88 88 GLN A O 1
ATOM 719 N N . GLU A 1 89 ? -2.598 6.673 11.661 1.00 95.62 89 GLU A N 1
ATOM 720 C CA . GLU A 1 89 ? -3.589 5.956 10.859 1.00 95.62 89 GLU A CA 1
ATOM 721 C C . GLU A 1 89 ? -3.936 6.813 9.638 1.00 95.62 89 GLU A C 1
ATOM 723 O O . GLU A 1 89 ? -4.460 7.921 9.762 1.00 95.62 89 GLU A O 1
ATOM 728 N N . LEU A 1 90 ? -3.617 6.302 8.453 1.00 97.25 90 LEU A N 1
ATOM 729 C CA . LEU A 1 90 ? -3.969 6.916 7.179 1.00 97.25 90 LEU A CA 1
ATOM 730 C C . LEU A 1 90 ? -5.239 6.275 6.628 1.00 97.25 90 LEU A C 1
ATOM 732 O O . LEU A 1 90 ? -5.673 5.216 7.086 1.00 97.25 90 LEU A O 1
ATOM 736 N N . SER A 1 91 ? -5.846 6.915 5.630 1.00 97.19 91 SER A N 1
ATOM 737 C CA . SER A 1 91 ? -7.027 6.363 4.974 1.00 97.19 91 SER A CA 1
ATOM 738 C C . SER A 1 91 ? -7.053 6.630 3.477 1.00 97.19 91 SER A C 1
ATOM 740 O O . SER A 1 91 ? -6.510 7.624 2.997 1.00 97.19 91 SER A O 1
ATOM 742 N N . MET A 1 92 ? -7.703 5.731 2.741 1.00 96.81 92 MET A N 1
ATOM 743 C CA . MET A 1 92 ? -8.002 5.888 1.319 1.00 96.81 92 MET A CA 1
ATOM 744 C C . MET A 1 92 ? -9.383 5.322 0.993 1.00 96.81 92 MET A C 1
ATOM 746 O O . MET A 1 92 ? -9.923 4.499 1.738 1.00 96.81 92 MET A O 1
ATOM 750 N N . LYS A 1 93 ? -9.974 5.738 -0.131 1.00 97.25 93 LYS A N 1
ATOM 751 C CA . LYS A 1 93 ? -11.213 5.120 -0.612 1.00 97.25 93 LYS A CA 1
ATOM 752 C C . LYS A 1 93 ? -10.914 3.805 -1.324 1.00 97.25 93 LYS A C 1
ATOM 754 O O . LYS A 1 93 ? -9.909 3.690 -2.020 1.00 97.25 93 LYS A O 1
ATOM 759 N N . LYS A 1 94 ? -11.833 2.839 -1.236 1.00 94.00 94 LYS A N 1
ATOM 760 C CA . LYS A 1 94 ? -11.779 1.595 -2.025 1.00 94.00 94 LYS A CA 1
ATOM 761 C C . LYS A 1 94 ? -11.602 1.889 -3.512 1.00 94.00 94 LYS A C 1
ATOM 763 O O . LYS A 1 94 ? -10.753 1.292 -4.156 1.00 94.00 94 LYS A O 1
ATOM 768 N N . ALA A 1 95 ? -12.335 2.873 -4.034 1.00 92.50 95 ALA A N 1
ATOM 769 C CA . ALA A 1 95 ? -12.209 3.305 -5.423 1.00 92.50 95 ALA A CA 1
ATOM 770 C C . ALA A 1 95 ? -10.790 3.778 -5.788 1.00 92.50 95 ALA A C 1
ATOM 772 O O . ALA A 1 95 ? -10.366 3.583 -6.924 1.00 92.50 95 ALA A O 1
ATOM 773 N N . ASP A 1 96 ? -10.050 4.373 -4.847 1.00 92.25 96 ASP A N 1
ATOM 774 C CA . ASP A 1 96 ? -8.660 4.772 -5.073 1.00 92.25 96 ASP A CA 1
ATOM 775 C C . ASP A 1 96 ? -7.719 3.568 -5.050 1.00 92.25 96 ASP A C 1
ATOM 777 O O . ASP A 1 96 ? -6.840 3.480 -5.904 1.00 92.25 96 ASP A O 1
ATOM 781 N N . LEU A 1 97 ? -7.948 2.607 -4.148 1.00 91.38 97 LEU A N 1
ATOM 782 C CA . LEU A 1 97 ? -7.196 1.351 -4.118 1.00 91.38 97 LEU A CA 1
ATOM 783 C C . LEU A 1 97 ? -7.323 0.590 -5.449 1.00 91.38 97 LEU A C 1
ATOM 785 O O . LEU A 1 97 ? -6.323 0.127 -5.995 1.00 91.38 97 LEU A O 1
ATOM 789 N N . LEU A 1 98 ? -8.540 0.513 -6.001 1.00 90.31 98 LEU A N 1
ATOM 790 C CA . LEU A 1 98 ? -8.824 -0.195 -7.257 1.00 90.31 98 LEU A CA 1
ATOM 791 C C . LEU A 1 98 ? -8.072 0.378 -8.463 1.00 90.31 98 LEU A C 1
ATOM 793 O O . LEU A 1 98 ? -7.793 -0.356 -9.408 1.00 90.31 98 LEU A O 1
ATOM 797 N N . LYS A 1 99 ? -7.685 1.659 -8.434 1.00 89.12 99 LYS A N 1
ATOM 798 C CA . LYS A 1 99 ? -6.865 2.248 -9.505 1.00 89.12 99 LYS A CA 1
ATOM 799 C C . LYS A 1 99 ? -5.525 1.520 -9.632 1.00 89.12 99 LYS A C 1
ATOM 801 O O . LYS A 1 99 ? -5.003 1.393 -10.732 1.00 89.12 99 LYS A O 1
ATOM 806 N N . TYR A 1 100 ? -4.989 0.983 -8.538 1.00 86.81 100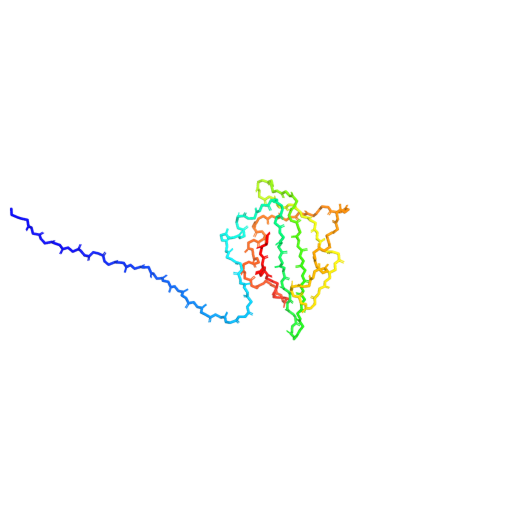 TYR A N 1
ATOM 807 C CA . TYR A 1 100 ? -3.688 0.315 -8.523 1.00 86.81 100 TYR A CA 1
ATOM 808 C C . TYR A 1 100 ? -3.707 -1.153 -8.979 1.00 86.81 100 TYR A C 1
ATOM 810 O O . TYR A 1 100 ? -2.668 -1.812 -8.896 1.00 86.81 100 TYR A O 1
ATOM 818 N N . GLU A 1 101 ? -4.833 -1.660 -9.504 1.00 83.19 101 GLU A N 1
ATOM 819 C CA . GLU A 1 101 ? -4.871 -2.908 -10.294 1.00 83.19 101 GLU A CA 1
ATOM 820 C C . GLU A 1 101 ? -3.937 -2.818 -11.516 1.00 83.19 101 GLU A C 1
ATOM 822 O O . GLU A 1 101 ? -3.294 -3.786 -11.932 1.00 83.19 101 GLU A O 1
ATOM 827 N N . THR A 1 102 ? -3.823 -1.618 -12.083 1.00 81.62 102 THR A N 1
ATOM 828 C CA . THR A 1 102 ? -2.976 -1.305 -13.237 1.00 81.62 102 THR A CA 1
ATOM 829 C C . THR A 1 102 ? -1.929 -0.258 -12.858 1.00 81.62 102 THR A C 1
ATOM 831 O O . THR A 1 102 ? -2.015 0.354 -11.797 1.00 81.62 102 THR A O 1
ATOM 834 N N . GLU A 1 103 ? -0.900 -0.074 -13.690 1.00 83.94 103 GLU A N 1
ATOM 835 C CA . GLU A 1 103 ? 0.116 0.958 -13.445 1.00 83.94 103 GLU A CA 1
ATOM 836 C C . GLU A 1 103 ? -0.510 2.359 -13.508 1.00 83.94 103 GLU A C 1
ATOM 838 O O . GLU A 1 103 ? -1.178 2.703 -14.481 1.00 83.94 103 GLU A O 1
ATOM 843 N N . GLN A 1 104 ? -0.275 3.168 -12.475 1.00 79.19 104 GLN A N 1
ATOM 844 C CA . GLN A 1 104 ? -0.835 4.512 -12.338 1.00 79.19 104 GLN A CA 1
ATOM 845 C C . GLN A 1 104 ? 0.247 5.595 -12.351 1.00 79.19 104 GLN A C 1
ATOM 847 O O . GLN A 1 104 ? 1.272 5.471 -11.676 1.00 79.19 104 GLN A O 1
ATOM 852 N N . GLY A 1 105 ? -0.043 6.700 -13.046 1.00 78.56 105 GLY A N 1
ATOM 853 C CA . GLY A 1 105 ? 0.778 7.913 -13.062 1.00 78.56 105 GLY A CA 1
ATOM 854 C C . GLY A 1 105 ? 2.138 7.757 -13.750 1.00 78.56 105 GLY A C 1
ATOM 855 O O . GLY A 1 105 ? 2.470 6.713 -14.308 1.00 78.56 105 GLY A O 1
ATOM 856 N N . GLU A 1 106 ? 2.941 8.819 -13.694 1.00 75.75 106 GLU A N 1
ATOM 857 C CA . GLU A 1 106 ? 4.289 8.841 -14.284 1.00 75.75 106 GLU A CA 1
ATOM 858 C C . GLU A 1 106 ? 5.244 7.843 -13.609 1.00 75.75 106 GLU A C 1
ATOM 860 O O . GLU A 1 106 ? 6.126 7.287 -14.260 1.00 75.75 106 GLU A O 1
ATOM 865 N N . ASP A 1 107 ? 5.015 7.561 -12.323 1.00 78.62 107 ASP A N 1
ATOM 866 C CA . ASP A 1 107 ? 5.821 6.647 -11.507 1.00 78.62 107 ASP A CA 1
ATOM 867 C C . ASP A 1 107 ? 5.295 5.194 -11.527 1.00 78.62 107 ASP A C 1
ATOM 869 O O . ASP A 1 107 ? 5.709 4.366 -10.707 1.00 78.62 107 ASP A O 1
ATOM 873 N N . LYS A 1 108 ? 4.367 4.875 -12.447 1.00 85.31 108 LYS A N 1
ATOM 874 C CA . LYS A 1 108 ? 3.849 3.521 -12.736 1.00 85.31 108 LYS A CA 1
ATOM 875 C C . LYS A 1 108 ? 3.523 2.696 -11.484 1.00 85.31 108 LYS A C 1
ATOM 877 O O . LYS A 1 108 ? 3.855 1.510 -11.391 1.00 85.31 108 LYS A O 1
ATOM 882 N N . LYS A 1 109 ? 2.874 3.328 -10.504 1.00 88.38 109 LYS A N 1
ATOM 883 C CA . LYS A 1 109 ? 2.525 2.702 -9.223 1.00 88.38 109 LYS A CA 1
ATOM 884 C C . LYS A 1 109 ? 1.520 1.569 -9.444 1.00 88.38 109 LYS A C 1
ATOM 886 O O . LYS A 1 109 ? 0.506 1.786 -10.102 1.00 88.38 109 LYS A O 1
ATOM 891 N N . LYS A 1 110 ? 1.764 0.392 -8.862 1.00 90.69 110 LYS A N 1
ATOM 892 C CA . LYS A 1 110 ? 0.877 -0.785 -8.943 1.00 90.69 110 LYS A CA 1
ATOM 893 C C . LYS A 1 110 ? 0.911 -1.602 -7.647 1.00 90.69 110 LYS A C 1
ATOM 895 O O . LYS A 1 110 ? 1.962 -1.674 -7.012 1.00 90.69 110 LYS A O 1
ATOM 900 N N . ILE A 1 111 ? -0.200 -2.240 -7.273 1.00 89.94 111 ILE A N 1
ATOM 901 C CA . ILE A 1 111 ? -0.232 -3.237 -6.189 1.00 89.94 111 ILE A CA 1
ATOM 902 C C . ILE A 1 111 ? 0.163 -4.604 -6.743 1.00 89.94 111 ILE A C 1
ATOM 904 O O . ILE A 1 111 ? -0.358 -5.057 -7.765 1.00 89.94 111 ILE A O 1
ATOM 908 N N . ILE A 1 112 ? 1.101 -5.255 -6.063 1.00 89.00 112 ILE A N 1
ATOM 909 C CA . ILE A 1 112 ? 1.712 -6.498 -6.541 1.00 89.00 112 ILE A CA 1
ATOM 910 C C . ILE A 1 112 ? 1.461 -7.686 -5.613 1.00 89.00 112 ILE A C 1
ATOM 912 O O . ILE A 1 112 ? 1.396 -8.813 -6.088 1.00 89.00 112 ILE A O 1
ATOM 916 N N . TRP A 1 113 ? 1.224 -7.446 -4.320 1.00 89.56 113 TRP A N 1
ATOM 917 C CA . TRP A 1 113 ? 0.860 -8.496 -3.369 1.00 89.56 113 TRP A CA 1
ATOM 918 C C . TRP A 1 113 ? -0.147 -8.001 -2.340 1.00 89.56 113 TRP A C 1
ATOM 920 O O . TRP A 1 113 ? -0.088 -6.847 -1.911 1.00 89.56 113 TRP A O 1
ATOM 930 N N . ILE A 1 114 ? -1.027 -8.912 -1.929 1.00 90.75 114 ILE A N 1
ATOM 931 C CA . ILE A 1 114 ? -1.825 -8.819 -0.711 1.00 90.75 114 ILE A CA 1
ATOM 932 C C . ILE A 1 114 ? -1.523 -10.079 0.098 1.00 90.75 114 ILE A C 1
ATOM 934 O O . ILE A 1 114 ? -1.660 -11.187 -0.420 1.00 90.75 114 ILE A O 1
ATOM 938 N N . GLU A 1 115 ? -1.100 -9.897 1.344 1.00 90.06 115 GLU A N 1
ATOM 939 C CA . GLU A 1 115 ? -0.879 -10.967 2.327 1.00 90.06 115 GLU A CA 1
ATOM 940 C C . GLU A 1 115 ? -1.927 -10.923 3.444 1.00 90.06 115 GLU A C 1
ATOM 942 O O . GLU A 1 115 ? -2.412 -9.809 3.768 1.00 90.06 115 GLU A O 1
#

Sequence (115 aa):
MSYKRYFLLFLTIVLFVEACGINSVTKAELESVKAGNVITYRYRKGDKEWFYADKIVRVEGDTIYYNASKSESTKGTDARIKEFDTTQELSMKKADLLKYETEQGEDKKKIIWIE

Secondary structure (DSSP, 8-state):
--------------------SS----HHHHHT--TT-EEEEEEEETTEEEEEEEEEEEEETTEEEEEEBS--BSSTT-GGGG-B-TT--EEEEHHHHHHTTS-BTTTTBEEEEE-

pLDDT: mean 82.61, std 18.26, range [36.28, 98.0]